Protein AF-A0A9Q7SAG8-F1 (afdb_monomer)

Secondary structure (DSSP, 8-state):
---------EEEEEEGGG--TT-EEEEEE--TT-SS-EEEEEEE-SPPEEEE-TT--EEEEEEEEEE-TTT--EEEEEEEE-TT-EEEEEE--

Structure (mmCIF, N/CA/C/O backbone):
data_AF-A0A9Q7SAG8-F1
#
_entry.id   AF-A0A9Q7SAG8-F1
#
loop_
_atom_site.group_PDB
_atom_site.id
_atom_site.type_symbol
_atom_site.label_atom_id
_atom_site.label_alt_id
_atom_site.label_comp_id
_atom_site.label_asym_id
_atom_site.label_entity_id
_atom_site.label_seq_id
_atom_site.pdbx_PDB_ins_code
_atom_site.Cartn_x
_atom_site.Cartn_y
_atom_site.Cartn_z
_atom_site.occupancy
_atom_site.B_iso_or_equiv
_atom_site.auth_seq_id
_atom_site.auth_comp_id
_atom_site.auth_asym_id
_atom_site.auth_atom_id
_atom_site.pdbx_PDB_model_num
ATOM 1 N N . MET A 1 1 ? -11.519 -0.611 -34.438 1.00 38.53 1 MET A N 1
ATOM 2 C CA . MET A 1 1 ? -11.219 -1.042 -33.055 1.00 38.53 1 MET A CA 1
ATOM 3 C C . MET A 1 1 ? -11.917 -0.077 -32.113 1.00 38.53 1 MET A C 1
ATOM 5 O O . MET A 1 1 ? -11.661 1.115 -32.214 1.00 38.53 1 MET A O 1
ATOM 9 N N . ARG A 1 2 ? -12.868 -0.542 -31.292 1.00 40.78 2 ARG A N 1
ATOM 10 C CA . ARG A 1 2 ? -13.519 0.306 -30.283 1.00 40.78 2 ARG A CA 1
ATOM 11 C C . ARG A 1 2 ? -12.513 0.524 -29.154 1.00 40.78 2 ARG A C 1
ATOM 13 O O . ARG A 1 2 ? -12.200 -0.422 -28.443 1.00 40.78 2 ARG A O 1
ATOM 20 N N . VAL A 1 3 ? -11.985 1.739 -29.040 1.00 43.91 3 VAL A N 1
ATOM 21 C CA . VAL A 1 3 ? -11.288 2.192 -27.834 1.00 43.91 3 VAL A CA 1
ATOM 22 C C . VAL A 1 3 ? -12.366 2.248 -26.759 1.00 43.91 3 VAL A C 1
ATOM 24 O O . VAL A 1 3 ? -13.232 3.119 -26.801 1.00 43.91 3 VAL A O 1
ATOM 27 N N . GLY A 1 4 ? -12.415 1.235 -25.894 1.00 40.09 4 GLY A N 1
ATOM 28 C CA . GLY A 1 4 ? -13.300 1.261 -24.738 1.00 40.09 4 GLY A CA 1
ATOM 29 C C . GLY A 1 4 ? -12.931 2.479 -23.905 1.00 40.09 4 GLY A C 1
ATOM 30 O O . GLY A 1 4 ? -11.776 2.613 -23.508 1.00 40.09 4 GLY A O 1
ATOM 31 N N . SER A 1 5 ? -13.881 3.392 -23.705 1.00 39.16 5 SER A N 1
ATOM 32 C CA . SER A 1 5 ? -13.739 4.475 -22.740 1.00 39.16 5 SER A CA 1
ATOM 33 C C . SER A 1 5 ? -13.368 3.857 -21.397 1.00 39.16 5 SER A C 1
ATOM 35 O O . SER A 1 5 ? -14.177 3.149 -20.801 1.00 39.16 5 SER A O 1
ATOM 37 N N . VAL A 1 6 ? -12.139 4.094 -20.939 1.00 48.69 6 VAL A N 1
ATOM 38 C CA . VAL A 1 6 ? -11.778 3.875 -19.541 1.00 48.69 6 VAL A CA 1
ATOM 39 C C . VAL A 1 6 ? -12.660 4.842 -18.765 1.00 48.6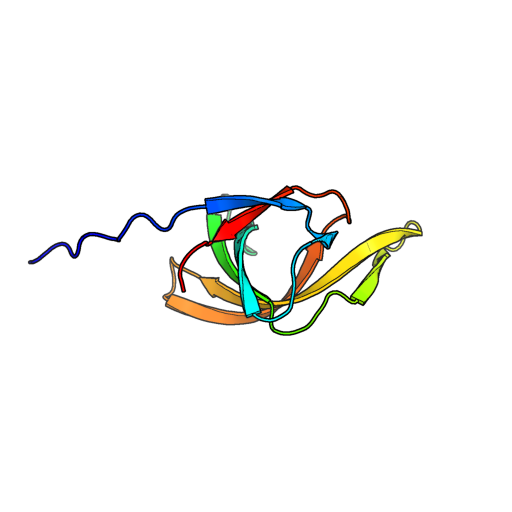9 6 VAL A C 1
ATOM 41 O O . VAL A 1 6 ? -12.518 6.057 -18.914 1.00 48.69 6 VAL A O 1
ATOM 44 N N . ALA A 1 7 ? -13.654 4.320 -18.045 1.00 49.84 7 ALA A N 1
ATOM 45 C CA . ALA A 1 7 ? -14.442 5.138 -17.140 1.00 49.84 7 ALA A CA 1
ATOM 46 C C . ALA A 1 7 ? -13.457 5.833 -16.194 1.00 49.84 7 ALA A C 1
ATOM 48 O O . ALA A 1 7 ? -12.582 5.176 -15.629 1.00 49.84 7 ALA A O 1
ATOM 49 N N . ALA A 1 8 ? -13.547 7.158 -16.084 1.00 55.97 8 ALA A N 1
ATOM 50 C CA . ALA A 1 8 ? -12.760 7.887 -15.106 1.00 55.97 8 ALA A CA 1
ATOM 51 C C . ALA A 1 8 ? -13.210 7.405 -13.722 1.00 55.97 8 ALA A C 1
ATOM 53 O O . ALA A 1 8 ? -14.300 7.759 -13.279 1.00 55.97 8 ALA A O 1
ATOM 54 N N . MET A 1 9 ? -12.414 6.542 -13.087 1.00 67.00 9 MET A N 1
ATOM 55 C CA . MET A 1 9 ? -12.643 6.159 -11.698 1.00 67.00 9 MET A CA 1
ATOM 56 C C . MET A 1 9 ? -12.452 7.411 -10.847 1.00 67.00 9 MET A C 1
ATOM 58 O O . MET A 1 9 ? -11.441 8.108 -10.978 1.00 67.00 9 MET A O 1
ATOM 62 N N . SER A 1 10 ? -13.447 7.732 -10.022 1.00 80.00 10 SER A N 1
ATOM 63 C CA . SER A 1 10 ? -13.332 8.852 -9.096 1.00 80.00 10 SER A CA 1
ATOM 64 C C . SER A 1 10 ? -12.294 8.494 -8.038 1.00 80.00 10 SER A C 1
ATOM 66 O O . SER A 1 10 ? -12.290 7.379 -7.516 1.00 80.00 10 SER A O 1
ATOM 68 N N . THR A 1 11 ? -11.392 9.424 -7.730 1.00 86.06 11 THR A N 1
ATOM 69 C CA . THR A 1 11 ? -10.447 9.264 -6.624 1.00 86.06 11 THR A CA 1
ATOM 70 C C . THR A 1 11 ? -10.746 10.259 -5.518 1.00 86.06 11 THR A C 1
ATOM 72 O O . THR A 1 11 ? -11.024 11.434 -5.770 1.00 86.06 11 THR A O 1
ATOM 75 N N . SER A 1 12 ? -10.621 9.811 -4.271 1.00 91.75 12 SER A N 1
ATOM 76 C CA . SER A 1 12 ? -10.605 10.679 -3.098 1.00 91.75 12 SER A CA 1
ATOM 77 C C . SER A 1 12 ? -9.290 10.544 -2.340 1.00 91.75 12 SER A C 1
ATOM 79 O O . SER A 1 12 ? -8.692 9.474 -2.246 1.00 91.75 12 SER A O 1
ATOM 81 N N . LYS A 1 13 ? -8.798 11.666 -1.808 1.00 94.31 13 LYS A N 1
ATOM 82 C CA . LYS A 1 13 ? -7.587 11.674 -0.984 1.00 94.31 13 LYS A CA 1
ATOM 83 C C . LYS A 1 13 ? -7.949 11.311 0.447 1.00 94.31 13 LYS A C 1
ATOM 85 O O . LYS A 1 13 ? -8.703 12.042 1.086 1.00 94.31 13 LYS A O 1
ATOM 90 N N . ILE A 1 14 ? -7.365 10.234 0.954 1.00 95.19 14 ILE A N 1
ATOM 91 C CA . ILE A 1 14 ? -7.542 9.789 2.340 1.00 95.19 14 ILE A CA 1
ATOM 92 C C . ILE A 1 14 ? -6.188 9.540 2.998 1.00 95.19 14 ILE A C 1
ATOM 94 O O . ILE A 1 14 ? -5.173 9.382 2.315 1.00 95.19 14 ILE A O 1
ATOM 98 N N . ARG A 1 15 ? -6.160 9.501 4.331 1.00 96.06 15 ARG A N 1
ATOM 99 C CA . ARG A 1 15 ? -4.970 9.052 5.058 1.00 96.06 15 ARG A CA 1
ATOM 100 C C . ARG A 1 15 ? -4.870 7.530 5.016 1.00 96.06 15 ARG A C 1
ATOM 102 O O . ARG A 1 15 ? -5.885 6.839 5.035 1.00 96.06 15 ARG A O 1
ATOM 109 N N . ALA A 1 16 ? -3.647 7.008 5.017 1.00 95.38 16 ALA A N 1
ATOM 110 C CA . ALA A 1 16 ? -3.402 5.571 5.032 1.00 95.38 16 ALA A CA 1
ATOM 111 C C . ALA A 1 16 ? -4.046 4.886 6.254 1.00 95.38 16 ALA A C 1
ATOM 113 O O . ALA A 1 16 ? -4.586 3.796 6.117 1.00 95.38 16 ALA A O 1
ATOM 114 N N . ASP A 1 17 ? -4.084 5.539 7.424 1.00 96.06 17 ASP A N 1
ATOM 115 C CA . ASP A 1 17 ? -4.761 5.024 8.629 1.00 96.06 17 ASP A CA 1
ATOM 116 C C . ASP A 1 17 ? -6.291 4.859 8.489 1.00 96.06 17 ASP A C 1
ATOM 118 O O . ASP A 1 17 ? -6.933 4.187 9.305 1.00 96.06 17 ASP A O 1
ATOM 122 N N . GLN A 1 18 ? -6.891 5.439 7.448 1.00 95.81 18 GLN A N 1
ATOM 123 C CA . GLN A 1 18 ? -8.315 5.325 7.137 1.00 95.81 18 GLN A CA 1
ATOM 124 C C . GLN A 1 18 ? -8.632 4.192 6.159 1.00 95.81 18 GLN A C 1
ATOM 126 O O . GLN A 1 18 ? -9.804 3.842 6.054 1.00 95.81 18 GLN A O 1
ATOM 131 N N . LEU A 1 19 ? -7.629 3.603 5.497 1.00 95.62 19 LEU A N 1
ATOM 132 C CA . LEU A 1 19 ? -7.828 2.442 4.628 1.00 95.62 19 LEU A CA 1
ATOM 133 C C . LEU A 1 19 ? -8.337 1.239 5.428 1.00 95.62 19 LEU A C 1
ATOM 135 O O . LEU A 1 19 ? -7.901 0.991 6.558 1.00 95.62 19 LEU A O 1
ATOM 139 N N . ARG A 1 20 ? -9.245 0.477 4.829 1.00 96.00 20 ARG A N 1
ATOM 140 C CA . ARG A 1 20 ? -9.835 -0.748 5.379 1.00 96.00 20 ARG A CA 1
ATOM 141 C C . ARG A 1 20 ? -9.733 -1.892 4.386 1.00 96.00 20 ARG A C 1
ATOM 143 O O . ARG A 1 20 ? -9.551 -1.673 3.191 1.00 96.00 20 ARG A O 1
ATOM 150 N N . ALA A 1 21 ? -9.868 -3.119 4.882 1.00 96.88 21 ALA A N 1
ATOM 151 C CA . ALA A 1 21 ? -10.044 -4.277 4.012 1.00 96.88 21 ALA A CA 1
ATOM 152 C C . ALA A 1 21 ? -11.201 -4.046 3.018 1.00 96.88 21 ALA A C 1
ATOM 154 O O . ALA A 1 21 ? -12.288 -3.621 3.409 1.00 96.88 21 ALA A O 1
ATOM 155 N N . GLY A 1 22 ? -10.952 -4.327 1.740 1.00 95.69 22 GLY A N 1
ATOM 156 C CA . GLY A 1 22 ? -11.862 -4.068 0.624 1.00 95.69 22 GLY A CA 1
ATOM 157 C C . GLY A 1 22 ? -11.675 -2.709 -0.056 1.00 95.69 22 GLY A C 1
ATOM 158 O O . GLY A 1 22 ? -12.208 -2.518 -1.146 1.00 95.69 22 GLY A O 1
ATOM 159 N N . ASP A 1 23 ? -10.909 -1.7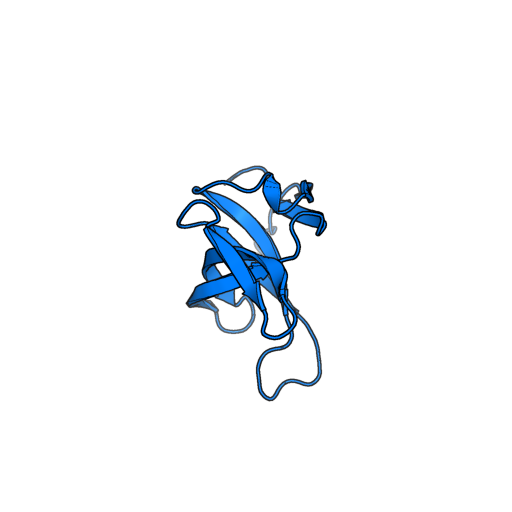79 0.526 1.00 95.88 23 ASP A N 1
ATOM 160 C CA . ASP A 1 23 ? -10.599 -0.520 -0.154 1.00 95.88 23 ASP A CA 1
ATOM 161 C C . ASP A 1 23 ? -9.648 -0.748 -1.334 1.00 95.88 23 ASP A C 1
ATOM 163 O O . ASP A 1 23 ? -8.688 -1.524 -1.263 1.00 95.88 23 ASP A O 1
ATOM 167 N N . PHE A 1 24 ? -9.872 0.020 -2.399 1.00 95.75 24 PHE A N 1
ATOM 168 C CA . PHE A 1 24 ? -8.970 0.119 -3.538 1.00 95.75 24 PHE A CA 1
ATOM 169 C C . PHE A 1 24 ? -8.279 1.480 -3.538 1.00 95.75 24 PHE A C 1
ATOM 171 O O . PHE A 1 24 ? -8.910 2.502 -3.274 1.00 95.75 24 PHE A O 1
ATOM 178 N N . PHE A 1 25 ? -6.990 1.526 -3.861 1.00 95.31 25 PHE A N 1
ATOM 179 C CA . PHE A 1 25 ? -6.242 2.778 -3.948 1.00 95.31 25 PHE A CA 1
ATOM 180 C C . PHE A 1 25 ? -5.128 2.730 -4.998 1.00 95.31 25 PHE A C 1
ATOM 182 O O . PHE A 1 25 ? -4.677 1.662 -5.419 1.00 95.31 25 PHE A O 1
ATOM 189 N N . GLU A 1 26 ? -4.675 3.907 -5.423 1.00 94.38 26 GLU A N 1
ATOM 190 C CA . GLU A 1 26 ? -3.525 4.063 -6.311 1.00 94.38 26 GLU A CA 1
ATOM 191 C C . GLU A 1 26 ? -2.219 4.012 -5.514 1.00 94.38 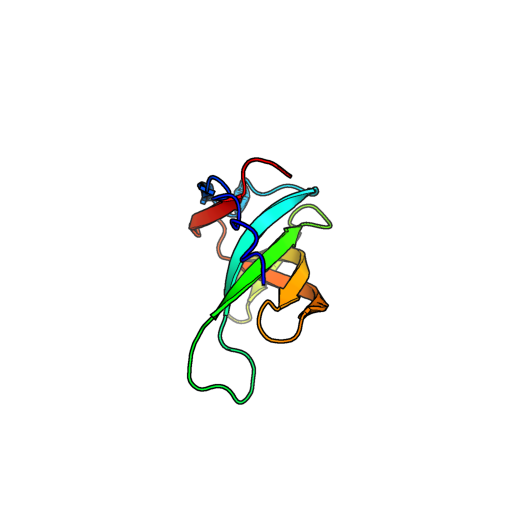26 GLU A C 1
ATOM 193 O O . GLU A 1 26 ? -1.972 4.818 -4.612 1.00 94.38 26 GLU A O 1
ATOM 198 N N . HIS A 1 27 ? -1.345 3.085 -5.888 1.00 92.19 27 HIS A N 1
ATOM 199 C CA . HIS A 1 27 ? -0.017 2.936 -5.317 1.00 92.19 27 HIS A CA 1
ATOM 200 C C . HIS A 1 27 ? 1.032 3.317 -6.357 1.00 92.19 27 HIS A C 1
ATOM 202 O O . HIS A 1 27 ? 1.124 2.690 -7.406 1.00 92.19 27 HIS A O 1
ATOM 208 N N . TRP A 1 28 ? 1.841 4.335 -6.075 1.00 90.62 28 TRP A N 1
ATOM 209 C CA . TRP A 1 28 ? 2.972 4.693 -6.927 1.00 90.62 28 TRP A CA 1
ATOM 210 C C . TRP A 1 28 ? 4.224 3.975 -6.445 1.00 90.62 28 TRP A C 1
ATOM 212 O O . TRP A 1 28 ? 4.667 4.181 -5.315 1.00 90.62 28 TRP A O 1
ATOM 222 N N . ALA A 1 29 ? 4.811 3.159 -7.313 1.00 88.38 29 ALA A N 1
ATOM 223 C CA . ALA A 1 29 ? 6.051 2.457 -7.021 1.00 88.38 29 ALA A CA 1
ATOM 224 C C . ALA A 1 29 ? 6.961 2.404 -8.241 1.00 88.38 29 ALA A C 1
ATOM 226 O O . ALA A 1 29 ? 6.512 2.466 -9.384 1.00 88.38 29 ALA A O 1
ATOM 227 N N . ARG A 1 30 ? 8.256 2.254 -7.972 1.00 89.81 30 ARG A N 1
ATOM 228 C CA . ARG A 1 30 ? 9.267 1.917 -8.969 1.00 89.81 30 ARG A CA 1
ATOM 229 C C . ARG A 1 30 ? 9.583 0.425 -8.846 1.00 89.81 30 ARG A C 1
ATOM 231 O O . ARG A 1 30 ? 10.180 0.030 -7.839 1.00 89.81 30 ARG A O 1
ATOM 238 N N . PRO A 1 31 ? 9.171 -0.416 -9.807 1.00 85.31 31 PRO A N 1
ATOM 239 C CA . PRO A 1 31 ? 9.568 -1.817 -9.837 1.00 85.31 31 PRO A CA 1
ATOM 240 C C . PRO A 1 31 ? 11.084 -1.988 -9.905 1.00 85.31 31 PRO A C 1
ATOM 242 O O . PRO A 1 31 ? 11.822 -1.123 -10.375 1.00 85.31 31 PRO A O 1
ATOM 245 N N . GLN A 1 32 ? 11.561 -3.136 -9.432 1.00 84.69 32 GLN A N 1
ATOM 246 C CA . GLN A 1 32 ? 12.979 -3.457 -9.500 1.00 84.69 32 GLN A CA 1
ATOM 247 C C . GLN A 1 32 ? 13.431 -3.568 -10.961 1.00 84.69 32 GLN A C 1
ATOM 249 O O . GLN A 1 32 ? 12.830 -4.301 -11.740 1.00 84.69 32 GLN A O 1
ATOM 254 N N . GLY A 1 33 ? 14.523 -2.882 -11.300 1.00 87.75 33 GLY A N 1
ATOM 255 C CA . GLY A 1 33 ? 15.071 -2.875 -12.658 1.00 87.75 33 GLY A CA 1
ATOM 256 C C . GLY A 1 33 ? 14.445 -1.832 -13.583 1.00 87.75 33 GLY A C 1
ATOM 257 O O . GLY A 1 33 ? 14.791 -1.806 -14.759 1.00 87.75 33 GLY A O 1
ATOM 258 N N . GLU A 1 34 ? 13.565 -0.974 -13.066 1.00 86.50 34 GLU A N 1
ATOM 259 C CA . GLU A 1 34 ? 12.985 0.134 -13.819 1.00 86.50 34 GLU A CA 1
ATOM 260 C C . GLU A 1 34 ? 13.483 1.489 -13.319 1.00 86.50 34 GLU A C 1
ATOM 262 O O . GLU A 1 34 ? 13.709 1.682 -12.122 1.00 86.50 34 GLU A O 1
ATOM 267 N N . ASP A 1 35 ? 13.606 2.444 -14.240 1.00 88.19 35 ASP A N 1
ATOM 268 C CA . ASP A 1 35 ? 14.082 3.799 -13.942 1.00 88.19 35 ASP A CA 1
ATOM 269 C C . ASP A 1 35 ? 12.948 4.743 -13.502 1.00 88.19 35 ASP A C 1
ATOM 271 O O . ASP A 1 35 ? 13.168 5.715 -12.767 1.00 88.19 35 ASP A O 1
ATOM 275 N N . GLU A 1 36 ? 11.710 4.434 -13.888 1.00 88.12 36 GLU A N 1
ATOM 276 C CA . GLU A 1 36 ? 10.543 5.287 -13.673 1.00 88.12 36 GLU A CA 1
ATOM 277 C C . GLU A 1 36 ? 9.543 4.662 -12.698 1.00 88.12 36 GLU A C 1
ATOM 279 O O . GLU A 1 36 ? 9.349 3.448 -12.638 1.00 88.12 36 GLU A O 1
ATOM 284 N N . SER A 1 37 ? 8.909 5.518 -11.898 1.00 88.75 37 SER A N 1
ATOM 285 C CA . SER A 1 37 ? 7.772 5.109 -11.079 1.00 88.75 37 SER A CA 1
ATOM 286 C C . SER A 1 37 ? 6.525 5.042 -11.945 1.00 88.75 37 SER A C 1
ATOM 288 O O . SER A 1 37 ? 6.301 5.907 -12.790 1.00 88.75 37 SER A O 1
ATOM 290 N N . ARG A 1 38 ? 5.662 4.072 -11.665 1.00 90.00 38 ARG A N 1
ATOM 291 C CA . ARG A 1 38 ? 4.342 3.970 -12.281 1.00 90.00 38 ARG A CA 1
ATOM 292 C C . ARG A 1 38 ? 3.267 3.773 -11.224 1.00 90.00 38 ARG A C 1
ATOM 294 O O . ARG A 1 38 ? 3.556 3.464 -10.066 1.00 90.00 38 ARG A O 1
ATOM 301 N N . ME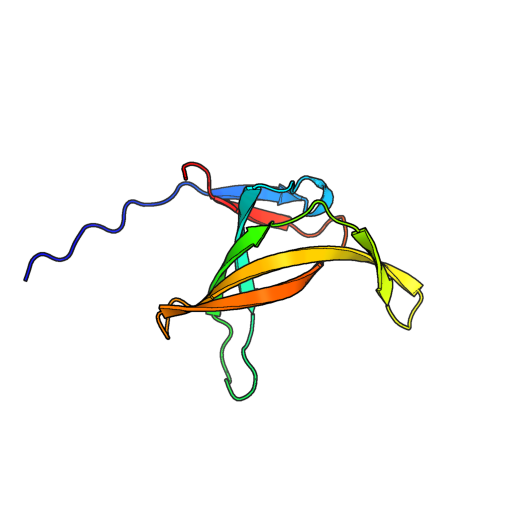T A 1 39 ? 2.030 3.959 -11.652 1.00 91.50 39 MET A N 1
ATOM 302 C CA . MET A 1 39 ? 0.851 3.777 -10.824 1.00 91.50 39 MET A CA 1
ATOM 303 C C . MET A 1 39 ? 0.345 2.337 -10.914 1.00 91.50 39 MET A C 1
ATOM 305 O O . MET A 1 39 ? 0.245 1.782 -12.004 1.00 91.50 39 MET A O 1
ATOM 309 N N . PHE A 1 40 ? 0.004 1.763 -9.768 1.00 92.19 40 PHE A N 1
ATOM 310 C CA . PHE A 1 40 ? -0.598 0.446 -9.610 1.00 92.19 40 PHE A CA 1
ATOM 311 C C . PHE A 1 40 ? -1.968 0.592 -8.958 1.00 92.19 40 PHE A C 1
ATOM 313 O O . PHE A 1 40 ? -2.146 1.431 -8.071 1.00 92.19 40 PHE A O 1
ATOM 320 N N . THR A 1 41 ? -2.913 -0.265 -9.330 1.00 94.19 41 THR A N 1
ATOM 321 C CA . THR A 1 41 ? -4.172 -0.398 -8.590 1.00 94.19 41 THR A CA 1
ATOM 322 C C . THR A 1 41 ? -3.967 -1.419 -7.483 1.00 94.19 41 THR A C 1
ATOM 324 O O . THR A 1 41 ? -3.484 -2.521 -7.731 1.00 94.19 41 THR A O 1
ATOM 327 N N . THR A 1 42 ? -4.287 -1.043 -6.249 1.00 95.81 42 THR A N 1
ATOM 328 C CA . THR A 1 42 ? -4.041 -1.875 -5.071 1.00 95.81 42 THR A CA 1
ATOM 329 C C . THR A 1 42 ? -5.327 -2.095 -4.296 1.00 95.81 42 THR A C 1
ATOM 331 O O . THR A 1 42 ? -5.999 -1.134 -3.944 1.00 95.81 42 THR A O 1
ATOM 334 N N . GLU A 1 43 ? -5.647 -3.351 -4.014 1.00 97.06 43 GLU A N 1
ATOM 335 C CA . GLU A 1 43 ? -6.739 -3.781 -3.144 1.00 97.06 43 GLU A CA 1
ATOM 336 C C . GLU A 1 43 ? -6.189 -4.147 -1.770 1.00 97.06 43 GLU A C 1
ATOM 338 O O . GLU A 1 43 ? -5.261 -4.953 -1.666 1.00 97.06 43 GLU A O 1
ATOM 343 N N . VAL A 1 44 ? -6.771 -3.596 -0.712 1.00 97.44 44 VAL A N 1
ATOM 344 C CA . VAL A 1 44 ? -6.438 -3.962 0.665 1.00 97.44 44 VAL A CA 1
ATOM 345 C C . VAL A 1 44 ? -7.170 -5.256 1.022 1.00 97.44 44 VAL A C 1
ATOM 347 O O . VAL A 1 44 ? -8.391 -5.280 1.127 1.00 97.44 44 VAL A O 1
ATOM 350 N N . LEU A 1 45 ? -6.436 -6.345 1.249 1.00 97.75 45 LEU A N 1
ATOM 351 C CA . LEU A 1 45 ? -7.023 -7.659 1.552 1.00 97.75 45 LEU A CA 1
ATOM 352 C C . LEU A 1 45 ? -7.293 -7.855 3.050 1.00 97.75 45 LEU A C 1
ATOM 354 O O . LEU A 1 45 ? -8.088 -8.714 3.431 1.00 97.75 45 LEU A O 1
ATOM 358 N N . ARG A 1 46 ? -6.593 -7.108 3.913 1.00 97.25 46 ARG A N 1
ATOM 359 C CA . ARG A 1 46 ? -6.725 -7.144 5.378 1.00 97.25 46 ARG A CA 1
ATOM 360 C C . ARG A 1 46 ? -6.498 -5.757 5.964 1.00 97.25 46 ARG A C 1
ATOM 362 O O . ARG A 1 46 ? -5.721 -4.985 5.405 1.00 97.25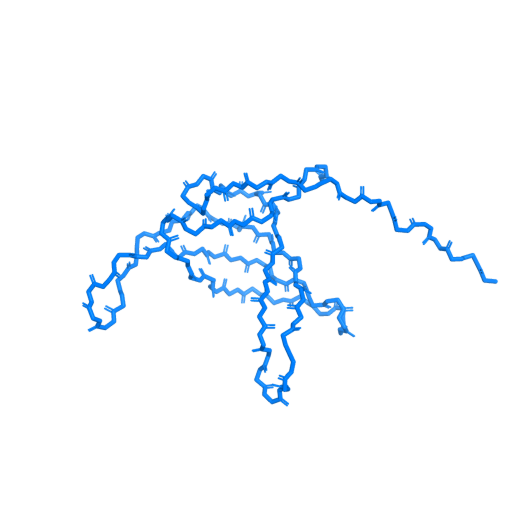 46 ARG A O 1
ATOM 369 N N . ASP A 1 47 ? -7.128 -5.479 7.103 1.00 95.81 47 ASP A N 1
ATOM 370 C CA . ASP A 1 47 ? -6.883 -4.244 7.848 1.00 95.81 47 ASP A CA 1
ATOM 371 C C . ASP A 1 47 ? -5.401 -4.091 8.215 1.00 95.81 47 ASP A C 1
ATOM 373 O O . ASP A 1 47 ? -4.659 -5.070 8.337 1.00 95.81 47 ASP A O 1
ATOM 377 N N . ALA A 1 48 ? -4.976 -2.838 8.366 1.00 96.12 48 ALA A N 1
ATOM 378 C CA . ALA A 1 48 ? -3.585 -2.498 8.615 1.00 96.12 48 ALA A CA 1
ATOM 379 C C . ALA A 1 48 ? -3.070 -3.089 9.932 1.00 96.12 48 ALA A C 1
ATOM 381 O O . ALA A 1 48 ? -3.697 -2.955 10.984 1.00 96.12 48 ALA A O 1
ATOM 382 N N . GLU A 1 49 ? -1.867 -3.650 9.885 1.00 96.94 49 GLU A N 1
ATOM 383 C CA . GLU A 1 49 ? -1.123 -4.069 11.068 1.00 96.94 49 GLU A CA 1
ATOM 384 C C . GLU A 1 49 ? -0.093 -2.988 11.442 1.00 96.94 49 GLU A C 1
ATOM 386 O O . GLU A 1 49 ? 0.566 -2.434 10.549 1.00 96.94 49 GLU A O 1
ATOM 391 N N . PRO A 1 50 ? 0.103 -2.683 12.738 1.00 96.31 50 PRO A N 1
ATOM 392 C CA . PRO A 1 50 ? 1.213 -1.845 13.176 1.00 96.31 50 PRO A CA 1
ATOM 393 C C . PRO A 1 50 ? 2.558 -2.452 12.760 1.00 96.31 50 PRO A C 1
ATOM 395 O O . PRO A 1 50 ? 2.793 -3.652 12.912 1.00 96.31 50 PRO A O 1
ATOM 398 N N . HIS A 1 51 ? 3.464 -1.618 12.262 1.00 96.12 51 HIS A N 1
ATOM 399 C CA . HIS A 1 51 ? 4.816 -2.010 11.884 1.00 96.12 51 HIS A CA 1
ATOM 400 C C . HIS A 1 51 ? 5.821 -0.967 12.367 1.00 96.12 51 HIS A C 1
ATOM 402 O O . HIS A 1 51 ? 5.511 0.217 12.442 1.00 96.12 51 HIS A O 1
ATOM 408 N N . GLN A 1 52 ? 7.034 -1.407 12.683 1.00 96.19 52 GLN A N 1
ATOM 409 C CA . GLN A 1 52 ? 8.152 -0.516 12.956 1.00 96.19 52 GLN A CA 1
ATOM 410 C C . GLN A 1 52 ? 9.315 -0.897 12.058 1.00 96.19 52 GLN A C 1
ATOM 412 O O . GLN A 1 52 ? 9.634 -2.081 11.911 1.00 96.19 52 GLN A O 1
ATOM 417 N N . ASP A 1 53 ? 9.934 0.107 11.446 1.00 93.62 53 ASP A N 1
ATOM 418 C CA . ASP A 1 53 ? 11.165 -0.114 10.704 1.00 93.62 53 ASP A CA 1
ATOM 419 C C . ASP A 1 53 ? 12.365 -0.294 11.651 1.00 93.62 53 ASP A C 1
ATOM 421 O O . ASP A 1 53 ? 12.265 -0.226 12.878 1.00 93.62 53 ASP A O 1
ATOM 425 N N . ARG A 1 54 ? 13.550 -0.505 11.072 1.00 94.00 54 ARG A N 1
ATOM 426 C CA . ARG A 1 54 ? 14.799 -0.677 11.835 1.00 94.00 54 ARG A CA 1
ATOM 427 C C . ARG A 1 54 ? 15.215 0.550 12.660 1.00 94.00 54 ARG A C 1
ATOM 429 O O . ARG A 1 54 ? 16.137 0.436 13.462 1.00 94.00 54 ARG A O 1
ATOM 436 N N . PHE A 1 55 ? 14.603 1.708 12.423 1.00 94.50 55 PHE A N 1
ATOM 437 C CA . PHE A 1 55 ? 14.862 2.956 13.137 1.00 94.50 55 PHE A CA 1
ATOM 438 C C . PHE A 1 55 ? 13.786 3.253 14.193 1.00 94.50 55 PHE A C 1
ATOM 440 O O . PHE A 1 55 ? 13.873 4.275 14.871 1.00 94.50 55 PHE A O 1
ATOM 447 N N . GLY A 1 56 ? 12.799 2.366 14.362 1.00 93.50 56 GLY A N 1
ATOM 448 C CA . GLY A 1 56 ? 11.699 2.532 15.309 1.00 93.50 56 GLY A CA 1
ATOM 449 C C . GLY A 1 56 ? 10.601 3.476 14.819 1.00 93.50 56 GLY A C 1
ATOM 450 O O . GLY A 1 56 ? 9.764 3.888 15.620 1.00 93.50 56 GLY A O 1
ATOM 451 N N . GLN A 1 57 ? 10.582 3.836 13.531 1.00 94.94 57 GLN A N 1
ATOM 452 C CA . GLN A 1 57 ? 9.507 4.650 12.976 1.00 94.94 57 GLN A CA 1
ATOM 453 C C . GLN A 1 57 ? 8.210 3.840 12.932 1.00 94.94 57 GLN A C 1
ATOM 455 O O . GLN A 1 57 ? 8.184 2.744 12.376 1.00 94.94 57 GLN A O 1
ATOM 460 N N . GLU A 1 58 ? 7.127 4.399 13.474 1.00 95.88 58 GLU A N 1
ATOM 461 C CA . GLU A 1 58 ? 5.795 3.798 13.396 1.00 95.88 58 GLU A CA 1
ATOM 462 C C . GLU A 1 58 ? 5.227 3.885 11.975 1.00 95.88 58 GLU A C 1
ATOM 464 O O . GLU A 1 58 ? 5.126 4.958 11.373 1.00 95.88 58 GLU A O 1
ATOM 469 N N . LEU A 1 59 ? 4.844 2.728 11.448 1.00 97.38 59 LEU A N 1
ATOM 470 C CA . LEU A 1 59 ? 4.335 2.514 10.103 1.00 97.38 59 LEU A CA 1
ATOM 471 C C . LEU A 1 59 ? 3.097 1.609 10.156 1.00 97.38 59 LEU A C 1
ATOM 473 O O . LEU A 1 59 ? 2.819 0.930 11.145 1.00 97.38 59 LEU A O 1
ATOM 477 N N . LEU A 1 60 ? 2.364 1.581 9.052 1.00 97.31 60 LEU A N 1
ATOM 478 C CA . LEU A 1 60 ? 1.244 0.689 8.805 1.00 97.31 60 LEU A CA 1
ATOM 479 C C . LEU A 1 60 ? 1.622 -0.288 7.699 1.00 97.31 60 LEU A C 1
ATOM 481 O O . LEU A 1 60 ? 2.111 0.117 6.641 1.00 97.31 60 LEU A O 1
ATOM 485 N N . ARG A 1 61 ? 1.383 -1.574 7.944 1.00 97.25 61 ARG A N 1
ATOM 486 C CA . ARG A 1 61 ? 1.613 -2.659 6.994 1.00 97.25 61 ARG A CA 1
ATOM 487 C C . ARG A 1 61 ? 0.271 -3.196 6.513 1.00 97.25 61 ARG A C 1
ATOM 489 O O . ARG A 1 61 ? -0.516 -3.707 7.301 1.00 97.25 61 ARG A O 1
ATOM 496 N N . PHE A 1 62 ? 0.041 -3.116 5.209 1.00 97.56 62 PHE A N 1
ATOM 497 C CA . PHE A 1 62 ? -1.179 -3.579 4.553 1.00 97.56 62 PHE A CA 1
ATOM 498 C C . PHE A 1 62 ? -0.870 -4.833 3.748 1.00 97.56 62 PHE A C 1
ATOM 500 O O . PHE A 1 62 ? 0.079 -4.826 2.963 1.00 97.56 62 PHE A O 1
ATOM 507 N N . TYR A 1 63 ? -1.640 -5.905 3.937 1.00 97.88 63 TYR A N 1
ATOM 508 C CA . TYR A 1 63 ? -1.603 -7.042 3.019 1.00 97.88 63 TYR A CA 1
ATOM 509 C C . TYR A 1 63 ? -2.541 -6.746 1.852 1.00 97.88 63 TYR A C 1
ATOM 511 O O . TYR A 1 63 ? -3.740 -6.570 2.063 1.00 97.88 63 TYR A O 1
ATOM 519 N N . CYS A 1 64 ? -1.994 -6.665 0.645 1.00 97.38 64 CYS A N 1
ATOM 520 C CA . CYS A 1 64 ? -2.697 -6.171 -0.527 1.00 97.38 64 CYS A CA 1
ATOM 521 C C . CYS A 1 64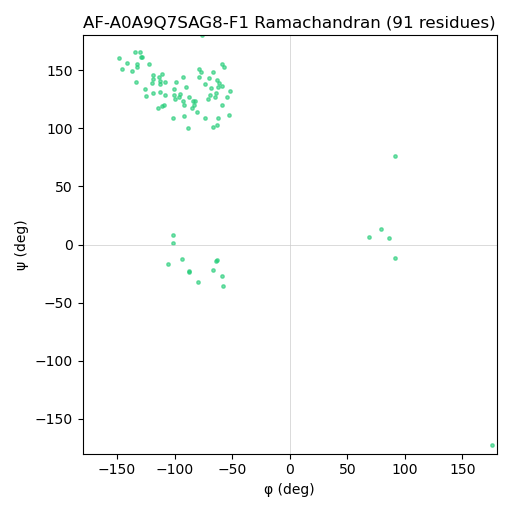 ? -2.523 -7.083 -1.738 1.00 97.38 64 CYS A C 1
ATOM 523 O O . CYS A 1 64 ? -1.494 -7.744 -1.885 1.00 97.38 64 CYS A O 1
ATOM 525 N N . ARG A 1 65 ? -3.484 -7.016 -2.658 1.00 97.00 65 ARG A N 1
ATOM 526 C CA . ARG A 1 65 ? -3.314 -7.431 -4.050 1.00 97.00 65 ARG A CA 1
ATOM 527 C C . ARG A 1 65 ? -2.984 -6.196 -4.884 1.00 97.00 65 ARG A C 1
ATOM 529 O O . ARG A 1 65 ? -3.700 -5.207 -4.830 1.00 97.00 65 ARG A O 1
ATOM 536 N N . VAL A 1 66 ? -1.898 -6.251 -5.644 1.00 94.88 66 VAL A N 1
ATOM 537 C CA . VAL A 1 66 ? -1.416 -5.165 -6.504 1.00 94.88 66 VAL A CA 1
ATOM 538 C C . VAL A 1 66 ? -1.514 -5.619 -7.953 1.00 94.88 66 VAL A C 1
ATOM 540 O O . VAL A 1 66 ? -0.845 -6.581 -8.339 1.00 94.88 66 VAL A O 1
ATOM 543 N N . ASP A 1 67 ? -2.323 -4.921 -8.741 1.00 93.38 67 ASP A N 1
ATOM 544 C CA . ASP A 1 67 ? -2.464 -5.133 -10.178 1.00 93.38 67 ASP A CA 1
ATOM 545 C C . ASP A 1 67 ? -1.494 -4.193 -10.929 1.00 93.38 67 ASP A C 1
ATOM 547 O O . ASP A 1 67 ? -1.506 -2.971 -10.739 1.00 93.38 67 ASP A O 1
ATOM 551 N N . ASP A 1 68 ? -0.624 -4.763 -11.767 1.00 88.69 68 ASP A N 1
ATOM 552 C CA . ASP A 1 68 ? 0.325 -4.034 -12.615 1.00 88.69 68 ASP A CA 1
ATOM 553 C C . ASP A 1 68 ? -0.296 -3.749 -13.987 1.00 88.69 68 ASP A C 1
ATOM 555 O O . ASP A 1 68 ? -0.463 -4.673 -14.793 1.00 88.69 68 ASP A O 1
ATOM 559 N N . PRO A 1 69 ? -0.610 -2.481 -14.302 1.00 83.56 69 PRO A N 1
ATOM 560 C CA . PRO A 1 69 ? -1.272 -2.147 -15.556 1.00 83.56 69 PRO A CA 1
ATOM 561 C C . PRO A 1 69 ? -0.401 -2.406 -16.790 1.00 83.56 69 PRO A C 1
ATOM 563 O O . PRO A 1 69 ? -0.946 -2.569 -17.879 1.00 83.56 69 PRO A O 1
ATOM 566 N N . ALA A 1 70 ? 0.929 -2.456 -16.661 1.00 84.94 70 ALA A N 1
ATOM 567 C CA . ALA A 1 70 ? 1.805 -2.666 -17.813 1.00 84.94 70 ALA A CA 1
ATOM 568 C C . ALA A 1 70 ? 1.882 -4.137 -18.236 1.00 84.94 70 ALA A C 1
ATOM 570 O O . ALA A 1 70 ? 2.058 -4.435 -19.416 1.00 84.94 70 ALA A O 1
ATOM 571 N N . THR A 1 71 ? 1.778 -5.055 -17.274 1.00 85.75 71 THR A N 1
ATOM 572 C CA . THR A 1 71 ? 1.900 -6.499 -17.518 1.00 85.75 71 THR A CA 1
ATOM 573 C C . THR A 1 71 ? 0.555 -7.221 -17.471 1.00 85.75 71 THR A C 1
ATOM 575 O O . THR A 1 71 ? 0.456 -8.354 -17.940 1.00 85.75 71 THR A O 1
ATOM 578 N N . GLY A 1 72 ? -0.481 -6.593 -16.903 1.00 86.94 72 GLY A N 1
ATOM 579 C CA . GLY A 1 72 ? -1.758 -7.236 -16.580 1.00 86.94 72 GLY A CA 1
ATOM 580 C C . GLY A 1 72 ? -1.647 -8.263 -15.448 1.00 86.94 72 GLY A C 1
ATOM 581 O O . GLY A 1 72 ? -2.606 -8.984 -15.174 1.00 86.94 72 GLY A O 1
ATOM 582 N N . GLY A 1 73 ? -0.476 -8.365 -14.814 1.00 89.69 73 GLY A N 1
ATOM 583 C CA . GLY A 1 73 ? -0.217 -9.285 -13.719 1.00 89.69 73 GLY A CA 1
ATOM 584 C C . GLY A 1 73 ? -0.774 -8.765 -12.398 1.00 89.69 73 GLY A C 1
ATOM 585 O O . GLY A 1 73 ? -0.821 -7.562 -12.159 1.00 89.69 73 GLY A O 1
ATOM 586 N N . ALA A 1 74 ? -1.140 -9.690 -11.516 1.00 92.69 74 ALA A N 1
ATOM 587 C CA . ALA A 1 74 ? -1.523 -9.391 -10.144 1.00 92.69 74 ALA A CA 1
ATOM 588 C C . ALA A 1 74 ? -0.580 -10.108 -9.180 1.00 92.69 74 ALA A C 1
ATOM 590 O O . ALA A 1 74 ? -0.229 -11.271 -9.399 1.00 92.69 74 ALA A O 1
ATOM 591 N N . ARG A 1 75 ? -0.183 -9.432 -8.102 1.00 92.69 75 ARG A N 1
ATOM 592 C CA . ARG A 1 75 ? 0.635 -10.020 -7.034 1.00 92.69 75 ARG A CA 1
ATOM 593 C C . ARG A 1 75 ? 0.074 -9.673 -5.667 1.00 92.69 75 ARG A C 1
ATOM 595 O O . ARG A 1 75 ? -0.319 -8.534 -5.438 1.00 92.69 75 ARG A O 1
ATOM 602 N N . GLU A 1 76 ? 0.082 -10.633 -4.753 1.00 96.06 76 GLU A N 1
ATOM 603 C CA . GLU A 1 76 ? -0.211 -10.365 -3.348 1.00 96.06 76 GLU A CA 1
ATOM 604 C C . GLU A 1 76 ? 1.080 -10.081 -2.583 1.00 96.06 76 GLU A C 1
ATOM 606 O O . GLU A 1 76 ? 2.136 -10.652 -2.868 1.00 96.06 76 GLU A O 1
ATOM 611 N N . GLY A 1 77 ? 1.013 -9.178 -1.615 1.00 95.00 77 GLY A N 1
ATOM 612 C CA . GLY A 1 77 ? 2.169 -8.813 -0.819 1.00 95.00 77 GLY A CA 1
ATOM 613 C C . GLY A 1 77 ? 1.874 -7.691 0.155 1.00 95.00 77 GLY A C 1
ATOM 614 O O . GLY A 1 77 ? 0.734 -7.276 0.335 1.00 95.00 77 GLY A O 1
ATOM 615 N N . TYR A 1 78 ? 2.927 -7.206 0.802 1.00 95.00 78 TYR A N 1
ATOM 616 C CA . TYR A 1 78 ? 2.800 -6.133 1.773 1.00 95.00 78 TYR A CA 1
ATOM 617 C C . TYR A 1 78 ? 3.188 -4.788 1.180 1.00 95.00 78 TYR A C 1
ATOM 619 O O . TYR A 1 78 ? 4.250 -4.659 0.572 1.00 95.00 78 TYR A O 1
ATOM 627 N N . VAL A 1 79 ? 2.351 -3.786 1.431 1.00 94.69 79 VAL A N 1
ATOM 628 C CA . VAL A 1 79 ? 2.652 -2.377 1.177 1.00 94.69 79 VAL A CA 1
ATOM 629 C C . VAL A 1 79 ? 2.760 -1.666 2.522 1.00 94.69 79 VAL A C 1
ATOM 631 O O . VAL A 1 79 ? 1.984 -1.940 3.438 1.00 94.69 79 VAL A O 1
ATOM 634 N N . ILE A 1 80 ? 3.755 -0.790 2.665 1.00 95.12 80 ILE A N 1
ATOM 635 C CA . ILE A 1 80 ? 4.054 -0.104 3.924 1.00 95.12 80 ILE A CA 1
ATOM 636 C C . ILE A 1 80 ? 3.897 1.397 3.720 1.00 95.12 80 ILE A C 1
ATOM 638 O O . ILE A 1 80 ? 4.467 1.963 2.788 1.00 95.12 80 ILE A O 1
ATOM 642 N N . TYR A 1 81 ? 3.154 2.037 4.616 1.00 95.56 81 TYR A N 1
ATOM 643 C CA . TYR A 1 81 ? 2.947 3.480 4.621 1.00 95.56 81 TYR A CA 1
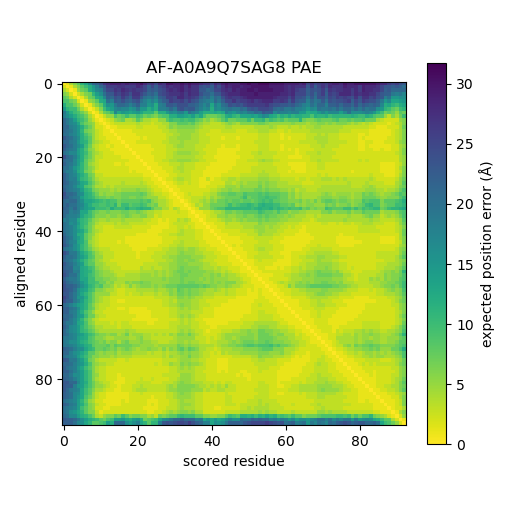ATOM 644 C C . TYR A 1 81 ? 3.150 4.059 6.014 1.00 95.56 81 TYR A C 1
ATOM 646 O O . TYR A 1 81 ? 2.906 3.399 7.020 1.00 95.56 81 TYR A O 1
ATOM 654 N N . GLY A 1 82 ? 3.538 5.332 6.079 1.00 95.44 82 GLY A N 1
ATOM 655 C CA . GLY A 1 82 ? 3.376 6.097 7.310 1.00 95.44 82 GLY A CA 1
ATOM 656 C C . GLY A 1 82 ? 1.886 6.304 7.617 1.00 95.44 82 GLY A C 1
ATOM 657 O O . GLY A 1 82 ? 1.097 6.458 6.681 1.00 95.44 82 GLY A O 1
ATOM 658 N N . PRO A 1 83 ? 1.480 6.374 8.896 1.00 91.75 83 PRO A N 1
ATOM 659 C CA . PRO A 1 83 ? 0.069 6.498 9.282 1.00 91.75 83 PRO A CA 1
ATOM 660 C C . PRO A 1 83 ? -0.616 7.749 8.709 1.00 91.75 83 PRO A C 1
ATOM 662 O O . PRO A 1 83 ? -1.819 7.753 8.461 1.00 91.75 83 PRO A O 1
ATOM 665 N N . HIS A 1 84 ? 0.154 8.807 8.446 1.00 93.94 84 HIS A N 1
ATOM 666 C CA . HIS A 1 84 ? -0.338 10.070 7.890 1.00 93.94 84 HIS A CA 1
ATOM 667 C C . HIS A 1 84 ? -0.072 10.236 6.388 1.00 93.94 84 HIS A C 1
ATOM 669 O O . HIS A 1 84 ? -0.287 11.323 5.852 1.00 93.94 84 HIS A O 1
ATOM 675 N N . ALA A 1 85 ? 0.408 9.194 5.702 1.00 94.75 85 ALA A N 1
ATOM 676 C CA . ALA A 1 85 ? 0.567 9.239 4.255 1.00 94.75 85 ALA A CA 1
ATOM 677 C C . ALA A 1 85 ? -0.796 9.446 3.583 1.00 94.75 85 ALA A C 1
ATOM 679 O O . ALA A 1 85 ? -1.791 8.859 4.006 1.00 94.75 85 ALA A O 1
ATOM 680 N N . ILE A 1 86 ? -0.837 10.280 2.544 1.00 95.44 86 ILE A N 1
ATOM 681 C CA . ILE A 1 86 ? -2.046 10.502 1.749 1.00 95.44 86 ILE A CA 1
ATOM 682 C C . ILE A 1 86 ? -2.008 9.587 0.532 1.00 95.44 86 ILE A C 1
ATOM 684 O O . ILE A 1 86 ? -1.020 9.579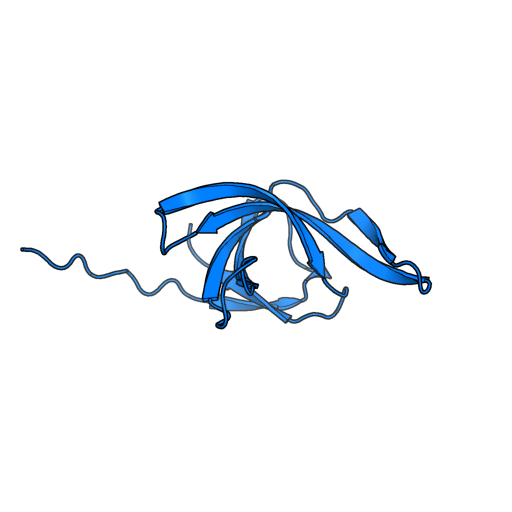 -0.203 1.00 95.44 86 ILE A O 1
ATOM 688 N N . VAL A 1 87 ? -3.094 8.852 0.317 1.00 94.94 87 VAL A N 1
ATOM 689 C CA . VAL A 1 87 ? -3.295 7.972 -0.839 1.00 94.94 87 VAL A CA 1
ATOM 690 C C . VAL A 1 87 ? -4.557 8.376 -1.598 1.00 94.94 87 VAL A C 1
ATOM 692 O O . VAL A 1 87 ? -5.470 8.974 -1.022 1.00 94.94 87 VAL A O 1
ATOM 695 N N . SER A 1 88 ? -4.608 8.051 -2.889 1.00 95.25 88 SER A N 1
ATOM 696 C CA . SER A 1 88 ? -5.809 8.203 -3.715 1.00 95.25 88 SER A CA 1
ATOM 697 C C . SER A 1 88 ? -6.645 6.927 -3.616 1.00 95.25 88 SER A C 1
ATOM 699 O O . SER A 1 88 ? -6.317 5.934 -4.262 1.00 95.25 88 SER A O 1
ATOM 701 N N . ARG A 1 89 ? -7.704 6.922 -2.804 1.00 95.12 89 ARG A N 1
ATOM 702 C CA . ARG A 1 89 ? -8.684 5.830 -2.779 1.00 95.12 89 ARG A CA 1
ATOM 703 C C . ARG A 1 89 ? -9.562 5.915 -4.021 1.00 95.12 89 ARG A C 1
ATOM 705 O O . ARG A 1 89 ? -9.990 7.005 -4.387 1.00 95.12 89 ARG A O 1
ATOM 712 N N . LEU A 1 90 ? -9.839 4.776 -4.637 1.00 93.00 90 LEU A N 1
ATOM 713 C CA . LEU A 1 90 ? -10.769 4.650 -5.750 1.00 93.00 90 LEU A CA 1
ATOM 714 C C . LEU A 1 90 ? -12.189 4.509 -5.191 1.00 93.00 90 LEU A C 1
ATOM 716 O O . LEU A 1 90 ? -12.458 3.633 -4.371 1.00 93.00 90 LEU A O 1
ATOM 720 N N . GLU A 1 91 ? -13.079 5.399 -5.611 1.00 80.88 91 GLU A N 1
ATOM 721 C CA . GLU A 1 91 ? -14.505 5.368 -5.294 1.00 80.88 91 GLU A CA 1
ATOM 722 C C . GLU A 1 91 ? -15.222 4.757 -6.506 1.00 80.88 91 GLU A C 1
ATOM 724 O O . GLU A 1 91 ? -15.020 5.233 -7.620 1.00 80.88 91 GLU A O 1
ATOM 729 N N . ASP A 1 92 ? -16.007 3.698 -6.286 1.00 61.09 92 ASP A N 1
ATOM 730 C CA . ASP A 1 92 ? -16.722 2.869 -7.283 1.00 61.09 92 ASP A CA 1
ATOM 731 C C . ASP A 1 92 ? -15.974 1.634 -7.821 1.00 61.09 92 ASP A C 1
ATOM 733 O O . ASP A 1 92 ? -15.566 1.573 -8.986 1.00 61.09 92 ASP A O 1
ATOM 737 N N . ARG A 1 93 ? -15.905 0.579 -6.997 1.00 54.72 93 ARG A N 1
ATOM 738 C CA . ARG A 1 93 ? -15.745 -0.797 -7.484 1.00 54.72 93 ARG A CA 1
ATOM 739 C C . ARG A 1 93 ? -16.831 -1.713 -6.933 1.00 54.72 93 ARG A C 1
ATOM 741 O O . ARG A 1 93 ? -17.228 -1.508 -5.766 1.00 54.72 93 ARG A O 1
#

Radius of gyration: 14.33 Å; Cα contacts (8 Å, |Δi|>4): 190; chains: 1; bounding box: 32×22×48 Å

Organism: NCBI:txid319705

Solvent-accessible surface area (backbone atoms only — not comparable to full-atom values): 5513 Å² total; per-residue (Å²): 131,86,78,73,79,77,74,82,71,46,69,44,82,42,42,50,70,73,57,43,51,76,40,36,29,56,42,79,48,58,58,90,98,52,95,57,69,46,72,27,51,30,36,27,72,37,60,66,39,86,37,63,53,99,84,66,49,73,30,31,36,30,44,25,42,39,37,38,76,91,76,73,46,73,48,76,47,77,49,78,42,46,53,79,39,76,39,41,33,55,52,89,129

Sequence (93 aa):
MRVGSVAAMSTSKIRADQLRAGDFFEHWARPQGEDESRMFTTEVLRDAEPHQDRFGQELLRFYCRVDDPATGGAREGYVIYGPHAIVSRLEDR

pLDDT: mean 87.96, std 15.1, range [38.53, 97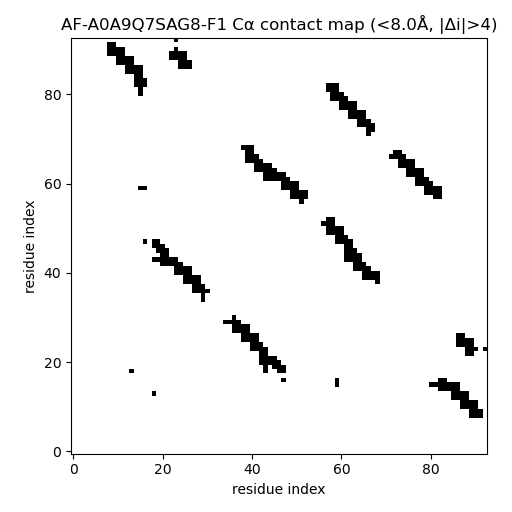.88]

Foldseek 3Di:
DDPPPPPPFDWDKDFPLPDAQQWKFWDWDADPPGPDIDIKIKGFHHHWDWDADPVRQTKTKTFIWIQDPVVRDIDTDIDIGHRGDITIIGDDD

Nearest PDB structures (foldseek):
  2idk-assembly1_D  TM=3.471E-01  e=8.919E-01  Rattus norvegicus
  7pd7-assembly1_A  TM=2.991E-01  e=1.581E+00  Chondromyces crocatus
  5dft-assembly6_F  TM=2.044E-01  e=2.951E+00  Homo sapiens
  7t0r-assembly1_G  TM=2.021E-01  e=2.951E+00  synthetic construct

Mean predicted aligned error: 6.35 Å